Protein AF-A0A2G9T7A1-F1 (afdb_monomer_lite)

Structure (mmCIF, N/CA/C/O backbone):
data_AF-A0A2G9T7A1-F1
#
_entry.id   AF-A0A2G9T7A1-F1
#
loop_
_atom_site.group_PDB
_atom_site.id
_atom_site.type_symbol
_atom_site.label_atom_id
_atom_site.label_alt_id
_atom_site.label_comp_id
_atom_site.label_asym_id
_atom_site.label_entity_id
_atom_site.label_seq_id
_atom_site.pdbx_PDB_ins_code
_atom_site.Cartn_x
_atom_site.Cartn_y
_atom_site.Cartn_z
_atom_site.occupancy
_atom_site.B_iso_or_equiv
_atom_site.auth_seq_id
_atom_site.auth_comp_id
_atom_site.auth_asym_id
_atom_site.auth_atom_id
_atom_site.pdbx_PDB_model_num
ATOM 1 N N . PHE A 1 1 ? -17.356 -7.942 15.882 1.00 89.56 1 PHE A N 1
ATOM 2 C CA . PHE A 1 1 ? -17.715 -7.389 14.563 1.00 89.56 1 PHE A CA 1
ATOM 3 C C . PHE A 1 1 ? -16.461 -6.866 13.915 1.00 89.56 1 PHE A C 1
ATOM 5 O O . PHE A 1 1 ? -15.688 -6.197 14.601 1.00 89.56 1 PHE A O 1
ATOM 12 N N . ASP A 1 2 ? -16.276 -7.171 12.638 1.00 96.88 2 ASP A N 1
ATOM 13 C CA . ASP A 1 2 ? -15.127 -6.677 11.894 1.00 96.88 2 ASP A CA 1
ATOM 14 C C . ASP A 1 2 ? -15.392 -5.271 11.392 1.00 96.88 2 ASP A C 1
ATOM 16 O O . ASP A 1 2 ? -16.521 -4.938 11.020 1.00 96.88 2 ASP A O 1
ATOM 20 N N . ARG A 1 3 ? -14.354 -4.440 11.417 1.00 97.06 3 ARG A N 1
ATOM 21 C CA . ARG A 1 3 ? -14.442 -3.058 10.957 1.00 97.06 3 ARG A CA 1
ATOM 22 C C . ARG A 1 3 ? -13.080 -2.528 10.550 1.00 97.06 3 ARG A C 1
ATOM 24 O O . ARG A 1 3 ? -12.048 -2.962 11.058 1.00 97.06 3 ARG A O 1
ATOM 31 N N . VAL A 1 4 ? -13.113 -1.514 9.700 1.00 98.00 4 VAL A N 1
ATOM 32 C CA . VAL A 1 4 ? -11.939 -0.727 9.342 1.00 98.00 4 VAL A CA 1
ATOM 33 C C . VAL A 1 4 ? -11.969 0.569 10.129 1.00 98.00 4 VAL A C 1
ATOM 35 O O . VAL A 1 4 ? -12.976 1.278 10.131 1.00 98.00 4 VAL A O 1
ATOM 38 N N . LYS A 1 5 ? -10.860 0.883 10.792 1.00 98.00 5 LYS A N 1
ATOM 39 C CA . LYS A 1 5 ? -10.656 2.159 11.467 1.00 98.00 5 LYS A CA 1
ATOM 40 C C . LYS A 1 5 ? -9.728 3.027 10.629 1.00 98.00 5 LYS A C 1
ATOM 42 O O . LYS A 1 5 ? -8.514 2.824 10.616 1.00 98.00 5 LYS A O 1
ATOM 47 N N . VAL A 1 6 ? -10.305 4.021 9.960 1.00 97.81 6 VAL A N 1
ATOM 48 C CA . VAL A 1 6 ? -9.530 5.055 9.267 1.00 97.81 6 VAL A CA 1
ATOM 49 C C . VAL A 1 6 ? -8.854 5.939 10.313 1.00 97.81 6 VAL A C 1
ATOM 51 O O . VAL A 1 6 ? -9.524 6.473 11.196 1.00 97.81 6 VAL A O 1
ATOM 54 N N . SER A 1 7 ? -7.530 6.052 10.250 1.00 97.50 7 SER A N 1
ATOM 55 C CA . SER A 1 7 ? -6.723 6.807 11.215 1.00 97.50 7 SER A CA 1
ATOM 56 C C . SER A 1 7 ? -5.681 7.661 10.496 1.00 97.50 7 SER A C 1
ATOM 58 O O . SER A 1 7 ? -5.196 7.288 9.435 1.00 97.50 7 SER A O 1
ATOM 60 N N . SER A 1 8 ? -5.292 8.788 11.090 1.00 97.38 8 SER A N 1
ATOM 61 C CA . SER A 1 8 ? -4.186 9.617 10.596 1.00 97.38 8 SER A CA 1
ATOM 62 C C . SER A 1 8 ? -2.904 9.281 11.364 1.00 97.38 8 SER A C 1
ATOM 64 O O . SER A 1 8 ? -2.490 10.039 12.243 1.00 97.38 8 SER A O 1
ATOM 66 N N . LEU A 1 9 ? -2.312 8.116 11.082 1.00 97.44 9 LEU A N 1
ATOM 67 C CA . LEU A 1 9 ? -1.022 7.701 11.651 1.00 97.44 9 LEU A CA 1
ATOM 68 C C . LEU A 1 9 ? 0.137 8.146 10.738 1.00 97.44 9 LEU A C 1
ATOM 70 O O . LEU A 1 9 ? -0.056 8.928 9.808 1.00 97.44 9 LEU A O 1
ATOM 74 N N . SER A 1 10 ? 1.361 7.694 11.021 1.00 96.88 10 SER A N 1
ATOM 75 C CA . SER A 1 10 ? 2.513 7.969 10.153 1.00 96.88 10 SER A CA 1
ATOM 76 C C . SER A 1 10 ? 2.431 7.130 8.875 1.00 96.88 10 SER A C 1
ATOM 78 O O . SER A 1 10 ? 2.441 5.904 8.955 1.00 96.88 10 SER A O 1
ATOM 80 N N . GLY A 1 11 ? 2.382 7.787 7.715 1.00 95.56 11 GLY A N 1
ATOM 81 C CA . GLY A 1 11 ? 2.359 7.138 6.402 1.00 95.56 11 GLY A CA 1
ATOM 82 C C . GLY A 1 11 ? 0.975 6.690 5.918 1.00 95.56 11 GLY A C 1
ATOM 83 O O . GLY A 1 11 ? -0.044 6.856 6.600 1.00 95.56 11 GLY A O 1
ATOM 84 N N . CYS A 1 12 ? 0.967 6.133 4.707 1.00 97.94 12 CYS A N 1
ATOM 85 C CA . CYS A 1 12 ? -0.194 5.553 4.039 1.00 97.94 12 CYS A CA 1
ATOM 86 C C . CYS A 1 12 ? -0.001 4.035 4.037 1.00 97.94 12 CYS A C 1
ATOM 88 O O . CYS A 1 12 ? 1.057 3.584 3.605 1.00 97.94 12 CYS A O 1
ATOM 90 N N . TYR A 1 13 ? -0.932 3.282 4.628 1.00 96.25 13 TYR A N 1
ATOM 91 C CA . TYR A 1 13 ? -0.868 1.817 4.635 1.00 96.25 13 TYR A CA 1
ATOM 92 C C . TYR A 1 13 ? -2.210 1.184 5.023 1.00 96.25 13 TYR A C 1
ATOM 94 O O . TYR A 1 13 ? -3.003 1.753 5.788 1.00 96.25 13 TYR A O 1
ATOM 102 N N . SER A 1 14 ? -2.415 -0.057 4.592 1.00 96.31 14 SER A N 1
ATOM 103 C CA . SER A 1 14 ? -3.398 -0.982 5.156 1.00 96.31 14 SER A CA 1
ATOM 104 C C . SER A 1 14 ? -2.857 -2.410 5.168 1.00 96.31 14 SER A C 1
ATOM 106 O O . SER A 1 14 ? -1.886 -2.721 4.487 1.00 96.31 14 SER A O 1
ATOM 108 N N . HIS A 1 15 ? -3.497 -3.294 5.934 1.00 94.06 15 HIS A N 1
ATOM 109 C CA . HIS A 1 15 ? -3.248 -4.729 5.807 1.00 94.06 15 HIS A CA 1
ATOM 110 C C . HIS A 1 15 ? -3.775 -5.251 4.469 1.00 94.06 15 HIS A C 1
ATOM 112 O O . HIS A 1 15 ? -4.812 -4.788 3.990 1.00 94.06 15 HIS A O 1
ATOM 118 N N . VAL A 1 16 ? -3.115 -6.274 3.921 1.00 93.19 16 VAL A N 1
ATOM 119 C CA . VAL A 1 16 ? -3.618 -6.994 2.748 1.00 93.19 16 VAL A CA 1
ATOM 120 C C . VAL A 1 16 ? -4.767 -7.919 3.160 1.00 93.19 16 VAL A C 1
ATOM 122 O O . VAL A 1 16 ? -4.560 -8.961 3.781 1.00 93.19 16 VAL A O 1
ATOM 125 N N . GLY A 1 17 ? -5.993 -7.542 2.801 1.00 95.00 17 GLY A N 1
ATOM 126 C CA . GLY A 1 17 ? -7.201 -8.321 3.067 1.00 95.00 17 GLY A CA 1
ATOM 127 C C . GLY A 1 17 ? -7.733 -8.223 4.504 1.00 95.00 17 GLY A C 1
ATOM 128 O O . GLY A 1 17 ? -7.350 -7.373 5.313 1.00 95.00 17 GLY A O 1
ATOM 129 N N . ARG A 1 18 ? -8.683 -9.111 4.823 1.00 95.19 18 ARG A N 1
ATOM 130 C CA . ARG A 1 18 ? -9.350 -9.180 6.133 1.00 95.19 18 ARG A CA 1
ATOM 131 C C . ARG A 1 18 ? -8.479 -9.928 7.142 1.00 95.19 18 ARG A C 1
ATOM 133 O O . ARG A 1 18 ? -8.303 -11.136 7.007 1.00 95.19 18 ARG A O 1
ATOM 140 N N . ILE A 1 19 ? -8.052 -9.241 8.202 1.00 94.75 19 ILE A N 1
ATOM 141 C CA . ILE A 1 19 ? -7.316 -9.864 9.322 1.00 94.75 19 ILE A CA 1
ATOM 142 C C . ILE A 1 19 ? -8.227 -10.294 10.487 1.00 94.75 19 ILE A C 1
ATOM 144 O O . ILE A 1 19 ? -7.819 -11.077 11.340 1.00 94.75 19 ILE A O 1
ATOM 148 N N . GLY A 1 20 ? -9.478 -9.819 10.499 1.00 95.06 20 GLY A N 1
ATOM 149 C CA . GLY A 1 20 ? -10.451 -10.054 11.570 1.00 95.06 20 GLY A CA 1
ATOM 150 C C . GLY A 1 20 ? -10.353 -9.027 12.707 1.00 95.06 20 GLY A C 1
ATOM 151 O O . GLY A 1 20 ? -9.283 -8.513 13.016 1.00 95.06 20 GLY A O 1
ATOM 152 N N . GLY A 1 21 ? -11.485 -8.706 13.337 1.00 96.94 21 GLY A N 1
ATOM 153 C CA . GLY A 1 21 ? -11.557 -7.658 14.356 1.00 96.94 21 GLY A CA 1
ATOM 154 C C . GLY A 1 21 ? -11.502 -6.238 13.777 1.00 96.94 21 GLY A C 1
ATOM 155 O O . GLY A 1 21 ? -12.008 -5.969 12.687 1.00 96.94 21 GLY A O 1
ATOM 156 N N . GLU A 1 22 ? -10.949 -5.296 14.545 1.00 97.19 22 GLU A N 1
ATOM 157 C CA . GLU A 1 22 ? -10.651 -3.946 14.047 1.00 97.19 22 GLU A CA 1
ATOM 158 C C . GLU A 1 22 ? -9.291 -3.953 13.346 1.00 97.19 22 GLU A C 1
ATOM 160 O O . GLU A 1 22 ? -8.300 -4.349 13.953 1.00 97.19 22 GLU A O 1
ATOM 165 N N . GLN A 1 23 ? -9.237 -3.466 12.105 1.00 96.81 23 GLN A N 1
ATOM 166 C CA . GLN A 1 23 ? -7.985 -3.252 11.376 1.00 96.81 23 GLN A CA 1
ATOM 167 C C . GLN A 1 23 ? -7.847 -1.799 10.928 1.00 96.81 23 GLN A C 1
ATOM 169 O O . GLN A 1 23 ? -8.840 -1.122 10.646 1.00 96.81 23 GLN A O 1
ATOM 174 N N . VAL A 1 24 ? -6.613 -1.304 10.885 1.00 97.88 24 VAL A N 1
ATOM 175 C CA . VAL A 1 24 ? -6.328 0.101 10.583 1.00 97.88 24 VAL A CA 1
ATOM 176 C C . VAL A 1 24 ? -6.158 0.315 9.079 1.00 97.88 24 VAL A C 1
ATOM 178 O O . VAL A 1 24 ? -5.518 -0.471 8.382 1.00 97.88 24 VAL A O 1
ATOM 181 N N . LEU A 1 25 ? -6.721 1.421 8.598 1.00 97.81 25 LEU A N 1
ATOM 182 C CA . LEU A 1 25 ? -6.359 2.063 7.339 1.00 97.81 25 LEU A CA 1
ATOM 183 C C . LEU A 1 25 ? -5.727 3.411 7.697 1.00 97.81 25 LEU A C 1
ATOM 185 O O . LEU A 1 25 ? -6.423 4.306 8.187 1.00 97.81 25 LEU A O 1
ATOM 189 N N . SER A 1 26 ? -4.412 3.541 7.519 1.00 98.31 26 SER A N 1
ATOM 190 C CA . SER A 1 26 ? -3.711 4.793 7.787 1.00 98.31 26 SER A CA 1
ATOM 191 C C . SER A 1 26 ? -3.756 5.688 6.559 1.00 98.31 26 SER A C 1
ATOM 193 O O . SER A 1 26 ? -3.227 5.334 5.510 1.00 98.31 26 SER A O 1
ATOM 195 N N . LEU A 1 27 ? -4.351 6.868 6.711 1.00 98.00 27 LEU A N 1
ATOM 196 C CA . LEU A 1 27 ? -4.285 7.966 5.752 1.00 98.00 27 LEU A CA 1
ATOM 197 C C . LEU A 1 27 ? -3.699 9.178 6.478 1.00 98.00 27 LEU A C 1
ATOM 199 O O . LEU A 1 27 ? -4.414 10.089 6.892 1.00 98.00 27 LEU A O 1
ATOM 203 N N . GLY A 1 28 ? -2.386 9.125 6.703 1.00 97.31 28 GLY A N 1
ATOM 204 C CA . GLY A 1 28 ? -1.625 10.167 7.382 1.00 97.31 28 GLY A CA 1
ATOM 205 C C . GLY A 1 28 ? -1.430 11.450 6.570 1.00 97.31 28 GLY A C 1
ATOM 206 O O . GLY A 1 28 ? -2.010 11.660 5.500 1.00 97.31 28 GLY A O 1
ATOM 207 N N . ASN A 1 29 ? -0.550 12.319 7.072 1.00 97.25 29 ASN A N 1
ATOM 208 C CA . ASN A 1 29 ? -0.156 13.532 6.358 1.00 97.25 29 ASN A CA 1
ATOM 209 C C . ASN A 1 29 ? 0.454 13.182 4.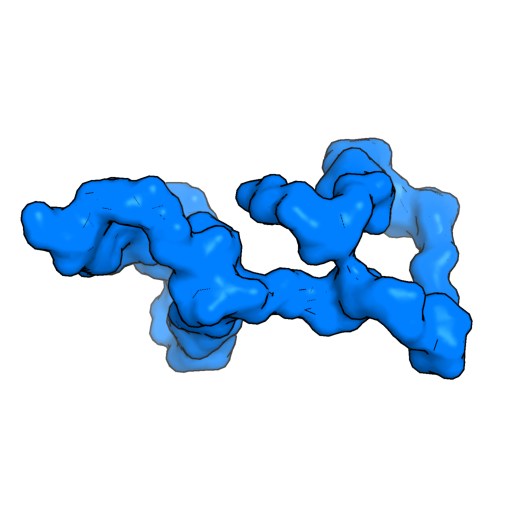986 1.00 97.25 29 ASN A C 1
ATOM 211 O O . ASN A 1 29 ? 1.366 12.365 4.905 1.00 97.25 29 ASN A O 1
ATOM 215 N N . GLY A 1 30 ? -0.049 13.805 3.917 1.00 95.75 30 GLY A N 1
ATOM 216 C CA . GLY A 1 30 ? 0.335 13.496 2.533 1.00 95.75 30 GLY A CA 1
ATOM 217 C C . GLY A 1 30 ? -0.500 12.404 1.847 1.00 95.75 30 GLY A C 1
ATOM 218 O O . GLY A 1 30 ? -0.420 12.281 0.629 1.00 95.75 30 GLY A O 1
ATOM 219 N N . CYS A 1 31 ? -1.364 11.678 2.569 1.00 97.25 31 CYS A N 1
ATOM 220 C CA . CYS A 1 31 ? -2.183 10.588 2.013 1.00 97.25 31 CYS A CA 1
ATOM 221 C C . CYS A 1 31 ? -3.587 11.024 1.551 1.00 97.25 31 CYS A C 1
ATOM 223 O O . CYS A 1 31 ? -4.407 10.188 1.180 1.00 97.25 31 CYS A O 1
ATOM 225 N N . GLY A 1 32 ? -3.901 12.325 1.599 1.00 93.81 32 GLY A N 1
ATOM 226 C CA . GLY A 1 32 ? -5.255 12.847 1.353 1.00 93.81 32 GLY A CA 1
ATOM 227 C C . GLY A 1 32 ? -5.715 12.814 -0.109 1.00 93.81 32 GLY A C 1
ATOM 228 O O . GLY A 1 32 ? -6.876 13.106 -0.392 1.00 93.81 32 GLY A O 1
ATOM 229 N N . ALA A 1 33 ? -4.829 12.479 -1.048 1.00 97.38 33 ALA A N 1
ATOM 230 C CA . ALA A 1 33 ? -5.203 12.353 -2.447 1.00 97.38 33 ALA A CA 1
ATOM 231 C C . ALA A 1 33 ? -6.036 11.082 -2.678 1.00 97.38 33 ALA A C 1
ATOM 233 O O . ALA A 1 33 ? -5.703 10.004 -2.185 1.00 97.38 33 ALA A O 1
ATOM 234 N N . SER A 1 34 ? -7.100 11.190 -3.477 1.00 97.50 34 SER A N 1
ATOM 235 C CA . SER A 1 34 ? -8.045 10.088 -3.710 1.00 97.50 34 SER A CA 1
ATOM 236 C C . SER A 1 34 ? -7.386 8.830 -4.279 1.00 97.50 34 SER A C 1
ATOM 238 O O . SER A 1 34 ? -7.786 7.726 -3.921 1.00 97.50 34 SER A O 1
ATOM 240 N N . TYR A 1 35 ? -6.355 8.976 -5.116 1.00 97.75 35 TYR A N 1
ATOM 241 C CA . TYR A 1 35 ? -5.621 7.839 -5.675 1.00 97.75 35 TYR A CA 1
ATOM 242 C C . TYR A 1 35 ? -4.802 7.084 -4.616 1.00 97.75 35 TYR A C 1
ATOM 244 O O . TYR A 1 35 ? -4.667 5.869 -4.719 1.00 97.75 35 TYR A O 1
ATOM 252 N N . ILE A 1 36 ? -4.304 7.775 -3.583 1.00 97.44 36 ILE A N 1
ATOM 253 C CA . ILE A 1 36 ? -3.593 7.146 -2.461 1.00 97.44 36 ILE A CA 1
ATOM 254 C C . ILE A 1 36 ? -4.599 6.384 -1.603 1.00 97.44 36 ILE A C 1
ATOM 256 O O . ILE A 1 36 ? -4.413 5.203 -1.338 1.00 97.44 36 ILE A O 1
ATOM 260 N N . ALA A 1 37 ? -5.720 7.017 -1.247 1.00 97.31 37 ALA A N 1
ATOM 261 C CA . ALA A 1 37 ? -6.777 6.336 -0.504 1.00 97.31 37 ALA A CA 1
ATOM 262 C C . ALA A 1 37 ? -7.303 5.097 -1.250 1.00 97.31 37 ALA A C 1
ATOM 264 O O . ALA A 1 37 ? -7.510 4.053 -0.638 1.00 97.31 37 ALA A O 1
ATOM 265 N N . ALA A 1 38 ? -7.474 5.183 -2.574 1.00 98.38 38 ALA A N 1
ATOM 266 C CA . ALA A 1 38 ? -7.879 4.050 -3.401 1.00 98.38 38 ALA A CA 1
ATOM 267 C C . ALA A 1 38 ? -6.835 2.920 -3.416 1.00 98.38 38 ALA A C 1
ATOM 269 O O . ALA A 1 38 ? -7.220 1.754 -3.366 1.00 98.38 38 ALA A O 1
ATOM 270 N N . HIS A 1 39 ? -5.540 3.249 -3.453 1.00 97.75 39 HIS A N 1
ATOM 271 C CA . HIS A 1 39 ? -4.452 2.273 -3.361 1.00 97.75 39 HIS A CA 1
ATOM 272 C C . HIS A 1 39 ? -4.494 1.503 -2.033 1.00 97.75 39 HIS A C 1
ATOM 274 O O . HIS A 1 39 ? -4.538 0.273 -2.042 1.00 97.75 39 HIS A O 1
ATOM 280 N N . GLU A 1 40 ? -4.615 2.208 -0.905 1.00 97.88 40 GLU A N 1
ATOM 281 C CA . GLU A 1 40 ? -4.676 1.568 0.416 1.00 97.88 40 GLU A CA 1
ATOM 282 C C . GLU A 1 40 ? -5.972 0.781 0.650 1.00 97.88 40 GLU A C 1
ATOM 284 O O . GLU A 1 40 ? -5.973 -0.271 1.290 1.00 97.88 40 GLU A O 1
ATOM 289 N N . ILE A 1 41 ? -7.094 1.248 0.090 1.00 97.69 41 ILE A N 1
ATOM 290 C CA . ILE A 1 41 ? -8.334 0.461 0.037 1.00 97.69 41 ILE A CA 1
ATOM 291 C C . ILE A 1 41 ? -8.131 -0.792 -0.830 1.00 97.69 41 ILE A C 1
ATOM 293 O O . ILE A 1 41 ? -8.687 -1.844 -0.528 1.00 97.69 41 ILE A O 1
ATOM 297 N N . GLY A 1 42 ? -7.317 -0.714 -1.882 1.00 97.50 42 GLY A N 1
ATOM 298 C CA . GLY A 1 42 ? -6.923 -1.873 -2.674 1.00 97.50 42 GLY A CA 1
ATOM 299 C C . GLY A 1 42 ? -6.222 -2.935 -1.827 1.00 97.50 42 GLY A C 1
ATOM 300 O O . GLY A 1 42 ? -6.624 -4.099 -1.868 1.00 97.50 42 GLY A O 1
ATOM 301 N N . HIS A 1 43 ? -5.257 -2.533 -0.995 1.00 95.94 43 HIS A N 1
ATOM 302 C CA . HIS A 1 43 ? -4.630 -3.427 -0.018 1.00 95.94 43 HIS A CA 1
ATOM 303 C C . HIS A 1 43 ? -5.655 -4.022 0.945 1.00 95.94 43 HIS A C 1
ATOM 305 O O . HIS A 1 43 ? -5.756 -5.243 1.048 1.00 95.94 43 HIS A O 1
ATOM 311 N N . LEU A 1 44 ? -6.515 -3.193 1.538 1.00 96.50 44 LEU A N 1
ATOM 312 C CA . L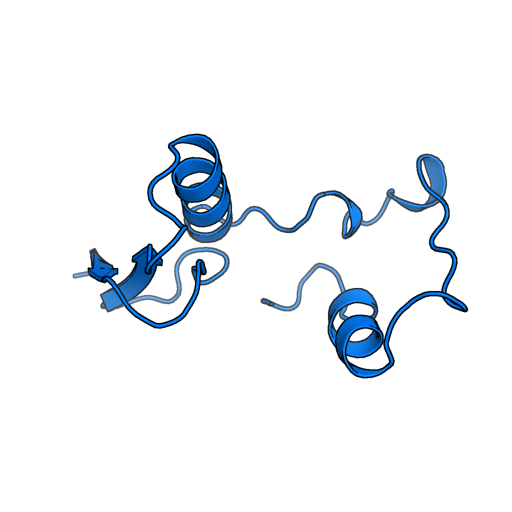EU A 1 44 ? -7.606 -3.644 2.405 1.00 96.50 44 LEU A CA 1
ATOM 313 C C . LEU A 1 44 ? -8.501 -4.720 1.750 1.00 96.50 44 LEU A C 1
ATOM 315 O O . LEU A 1 44 ? -8.953 -5.644 2.429 1.00 96.50 44 LEU A O 1
ATOM 319 N N . LEU A 1 45 ? -8.755 -4.622 0.441 1.00 96.88 45 LEU A N 1
ATOM 320 C CA . LEU A 1 45 ? -9.533 -5.606 -0.325 1.00 96.88 45 LEU A CA 1
ATOM 321 C C . LEU A 1 45 ? -8.758 -6.893 -0.655 1.00 96.88 45 LEU A C 1
ATOM 323 O O . LEU A 1 45 ? -9.370 -7.879 -1.063 1.00 96.88 45 LEU A O 1
ATOM 327 N N . GLY A 1 46 ? -7.439 -6.905 -0.461 1.00 93.56 46 GLY A N 1
ATOM 328 C CA . GLY A 1 46 ? -6.563 -8.048 -0.717 1.00 93.56 46 GLY A CA 1
ATOM 329 C C . GLY A 1 46 ? -5.708 -7.922 -1.977 1.00 93.56 46 GLY A C 1
ATOM 330 O O . GLY A 1 46 ? -5.105 -8.909 -2.394 1.00 93.56 46 GLY A O 1
ATOM 331 N N . PHE A 1 47 ? -5.642 -6.744 -2.604 1.00 93.56 47 PHE A N 1
ATOM 332 C CA . PHE A 1 47 ? -4.703 -6.525 -3.700 1.00 93.56 47 PHE A CA 1
ATOM 333 C C . PHE A 1 47 ? -3.284 -6.319 -3.168 1.00 93.56 47 PHE A C 1
ATOM 335 O O . PHE A 1 47 ? -3.055 -5.609 -2.192 1.00 93.56 47 PHE A O 1
ATOM 342 N N . ILE A 1 48 ? -2.326 -6.931 -3.853 1.00 90.50 48 ILE A N 1
ATOM 343 C CA . ILE A 1 48 ? -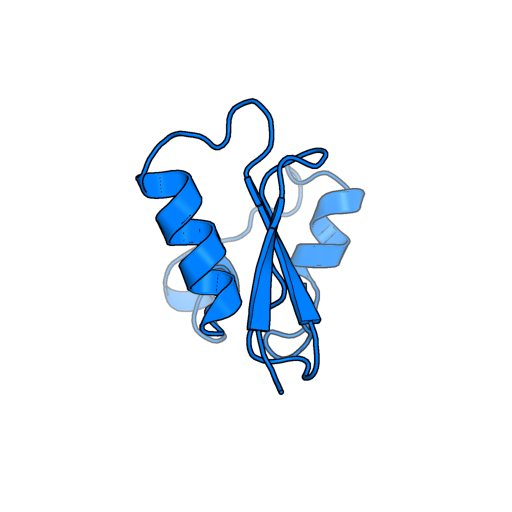0.894 -6.712 -3.648 1.00 90.50 48 ILE A CA 1
ATOM 344 C C . ILE A 1 48 ? -0.365 -5.744 -4.706 1.00 90.50 48 ILE A C 1
ATOM 346 O O . ILE A 1 48 ? -1.018 -5.481 -5.721 1.00 90.50 48 ILE A O 1
ATOM 350 N N . HIS A 1 49 ? 0.851 -5.252 -4.503 1.00 91.25 49 HIS A N 1
ATOM 351 C CA . HIS A 1 49 ? 1.564 -4.482 -5.511 1.00 91.25 49 HIS A CA 1
ATOM 352 C C . HIS A 1 49 ? 1.653 -5.249 -6.845 1.00 91.25 49 HIS A C 1
ATOM 354 O O . HIS A 1 49 ? 2.068 -6.405 -6.889 1.00 91.25 49 HIS A O 1
ATOM 360 N N . THR A 1 50 ? 1.286 -4.612 -7.963 1.00 92.25 50 THR A N 1
ATOM 361 C CA . THR A 1 50 ? 1.210 -5.274 -9.283 1.00 92.25 50 THR A CA 1
ATOM 362 C C . THR A 1 50 ? 2.542 -5.877 -9.729 1.00 92.25 50 THR A C 1
ATOM 364 O O . THR A 1 50 ? 2.564 -6.944 -10.339 1.00 92.25 50 THR A O 1
ATOM 367 N N . HIS A 1 51 ? 3.664 -5.240 -9.389 1.00 89.00 51 HIS A N 1
ATOM 368 C CA . HIS A 1 51 ? 4.993 -5.778 -9.682 1.00 89.00 51 HIS A CA 1
ATOM 369 C C . HIS A 1 51 ? 5.337 -7.019 -8.843 1.00 89.00 51 HIS A C 1
ATOM 371 O O . HIS A 1 51 ? 6.432 -7.541 -8.981 1.00 89.00 51 HIS A O 1
ATOM 377 N N . SER A 1 52 ? 4.477 -7.464 -7.926 1.00 87.75 52 SER A N 1
ATOM 378 C CA . SER A 1 52 ? 4.661 -8.682 -7.128 1.00 87.75 52 SER A CA 1
ATOM 379 C C . SER A 1 52 ? 3.870 -9.867 -7.685 1.00 87.75 52 SER A C 1
ATOM 381 O O . SER A 1 52 ? 3.918 -10.955 -7.118 1.00 87.75 52 SER A O 1
ATOM 383 N N . ARG A 1 53 ? 3.162 -9.693 -8.810 1.00 89.06 53 ARG A N 1
ATOM 384 C CA . ARG A 1 53 ? 2.485 -10.796 -9.501 1.00 89.06 53 ARG A CA 1
ATOM 385 C C . ARG A 1 53 ? 3.462 -11.913 -9.880 1.00 89.06 53 ARG A C 1
ATOM 387 O O . ARG A 1 53 ? 4.621 -11.659 -10.208 1.00 89.06 53 ARG A O 1
ATOM 394 N N . TYR A 1 54 ? 2.954 -13.143 -9.896 1.00 89.00 54 TYR A N 1
ATOM 395 C CA . TYR A 1 54 ? 3.726 -14.341 -10.241 1.00 89.00 54 TYR A CA 1
ATOM 396 C C . TYR A 1 54 ? 4.260 -14.325 -11.684 1.00 89.00 54 TYR A C 1
ATOM 398 O O . TYR A 1 54 ? 5.300 -14.912 -11.950 1.00 89.00 54 TYR A O 1
ATOM 406 N N . ASP A 1 55 ? 3.560 -13.646 -12.596 1.00 93.44 55 ASP A N 1
ATOM 407 C CA . ASP A 1 55 ? 3.888 -13.537 -14.0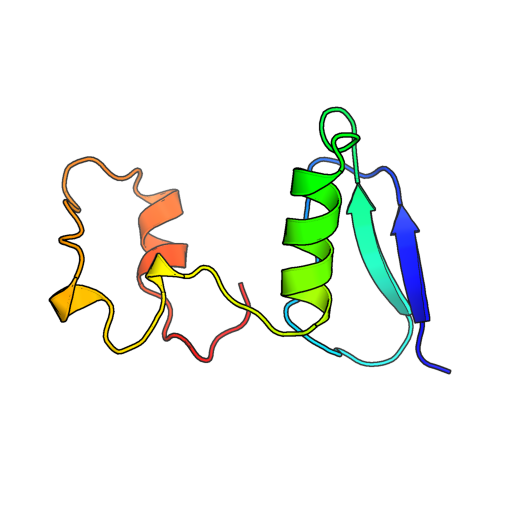21 1.00 93.44 55 ASP A CA 1
ATOM 408 C C . ASP A 1 55 ? 4.628 -12.237 -14.366 1.00 93.44 55 ASP A C 1
ATOM 410 O O . ASP A 1 55 ? 4.829 -11.933 -15.536 1.00 93.44 55 ASP A O 1
ATOM 414 N N . ARG A 1 56 ? 5.042 -11.439 -13.370 1.00 92.56 56 ARG A N 1
ATOM 415 C CA . ARG A 1 56 ? 5.6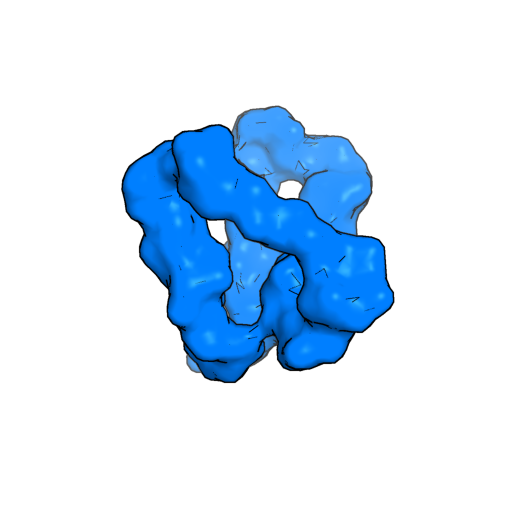37 -10.112 -13.617 1.00 92.56 56 ARG A CA 1
ATOM 416 C C . ARG A 1 56 ? 6.852 -10.162 -14.549 1.00 92.56 56 ARG A C 1
ATOM 418 O O . ARG A 1 56 ? 7.077 -9.198 -15.273 1.00 92.56 56 ARG A O 1
ATOM 425 N N . ASP A 1 57 ? 7.638 -11.240 -14.496 1.00 93.25 57 ASP A N 1
ATOM 426 C CA . ASP A 1 57 ? 8.930 -11.324 -15.181 1.00 93.25 57 ASP A CA 1
ATOM 427 C C . ASP A 1 57 ? 8.739 -11.478 -16.708 1.00 93.25 57 ASP A C 1
ATOM 429 O O . ASP A 1 57 ? 9.682 -11.257 -17.466 1.00 93.25 57 ASP A O 1
ATOM 433 N N . ASP A 1 58 ? 7.502 -11.734 -17.162 1.00 97.25 58 ASP A N 1
ATOM 434 C CA . ASP A 1 58 ? 7.094 -11.677 -18.572 1.00 97.25 58 ASP A CA 1
ATOM 435 C C . ASP A 1 58 ? 6.872 -10.232 -19.073 1.00 97.25 58 ASP A C 1
ATOM 437 O O . ASP A 1 58 ? 6.861 -9.985 -20.281 1.00 97.25 58 ASP A O 1
ATOM 441 N N . TYR A 1 59 ? 6.699 -9.261 -18.164 1.00 96.88 59 TYR A N 1
ATOM 442 C CA . TYR A 1 59 ? 6.319 -7.877 -18.488 1.00 96.88 59 TYR A CA 1
ATOM 443 C C . TYR A 1 59 ? 7.342 -6.834 -18.030 1.00 96.88 59 TYR A C 1
ATOM 445 O O . TYR A 1 59 ? 7.482 -5.786 -18.663 1.00 96.88 59 TYR A O 1
ATOM 453 N N . VAL A 1 60 ? 8.039 -7.077 -16.917 1.00 94.56 60 VAL A N 1
ATOM 454 C CA . VAL A 1 60 ? 8.983 -6.130 -16.312 1.00 94.56 60 VAL A CA 1
ATOM 455 C C . VAL A 1 60 ? 10.257 -6.831 -15.852 1.00 94.56 60 VAL A C 1
ATOM 457 O O . VAL A 1 60 ? 10.237 -7.972 -15.407 1.00 94.56 60 VAL A O 1
ATOM 460 N N . LYS A 1 61 ? 11.386 -6.114 -15.906 1.00 94.00 61 LYS A N 1
ATOM 461 C CA . LYS A 1 61 ? 12.675 -6.579 -15.377 1.00 94.00 61 LYS A CA 1
ATOM 462 C C . LYS A 1 61 ? 13.041 -5.804 -14.117 1.00 94.00 61 LYS A C 1
ATOM 464 O O . LYS A 1 61 ? 13.257 -4.594 -14.176 1.00 94.00 61 LYS A O 1
ATOM 469 N N . VAL A 1 62 ? 13.193 -6.505 -12.995 1.00 90.88 62 VAL A N 1
ATOM 470 C CA . VAL A 1 62 ? 13.693 -5.906 -11.750 1.00 90.88 62 VAL A CA 1
ATOM 471 C C . VAL A 1 62 ? 15.216 -5.751 -11.825 1.00 90.88 62 VAL A C 1
ATOM 473 O O . VAL A 1 62 ? 15.953 -6.734 -11.914 1.00 90.88 62 VAL A O 1
ATOM 476 N N . VAL A 1 63 ? 15.709 -4.510 -11.785 1.00 94.25 63 VAL A N 1
ATOM 477 C CA . VAL A 1 63 ? 17.151 -4.208 -11.776 1.00 94.25 63 VAL A CA 1
ATOM 478 C C . VAL A 1 63 ? 17.639 -4.104 -10.332 1.00 94.25 63 VAL A C 1
ATOM 480 O O . VAL A 1 63 ? 17.766 -3.023 -9.764 1.00 94.25 63 VAL A O 1
ATOM 483 N N . TRP A 1 64 ? 17.896 -5.264 -9.727 1.00 91.62 64 TRP A N 1
ATOM 484 C CA . TRP A 1 64 ? 18.210 -5.407 -8.300 1.00 91.62 64 TRP A CA 1
ATOM 485 C C . TRP A 1 64 ? 19.405 -4.587 -7.803 1.00 91.62 64 TRP A C 1
ATOM 487 O O . TRP A 1 64 ? 19.493 -4.301 -6.610 1.00 91.62 64 TRP A O 1
ATOM 497 N N . GLU A 1 65 ? 20.336 -4.214 -8.677 1.00 95.25 65 GLU A N 1
ATOM 498 C CA . GLU A 1 65 ? 21.490 -3.380 -8.329 1.00 95.25 65 GLU A CA 1
ATOM 499 C C . GLU A 1 65 ? 21.078 -2.011 -7.765 1.00 95.25 65 GLU A C 1
ATOM 501 O O . GLU A 1 65 ? 21.686 -1.547 -6.804 1.00 95.25 65 GLU A O 1
ATOM 506 N N . TYR A 1 66 ? 19.998 -1.421 -8.287 1.00 94.38 66 TYR A N 1
ATOM 507 C CA . TYR A 1 66 ? 19.557 -0.062 -7.946 1.00 94.38 66 TYR A CA 1
ATOM 508 C C . TYR A 1 66 ? 18.504 0.001 -6.835 1.00 94.38 66 TYR A C 1
ATOM 510 O O . TYR A 1 66 ? 17.898 1.044 -6.611 1.00 94.38 66 TYR A O 1
ATOM 518 N N . ILE A 1 67 ? 18.267 -1.111 -6.139 1.00 90.75 67 ILE A N 1
ATOM 519 C CA . ILE A 1 67 ? 17.277 -1.192 -5.063 1.00 90.75 67 ILE A CA 1
ATOM 520 C C . ILE A 1 67 ? 17.999 -1.139 -3.714 1.00 90.75 67 ILE A C 1
ATOM 522 O O . ILE A 1 67 ? 19.009 -1.819 -3.510 1.00 90.75 67 ILE A O 1
ATOM 526 N N . GLU A 1 68 ? 17.478 -0.361 -2.767 1.00 93.25 68 GLU A N 1
ATOM 527 C CA . GLU A 1 68 ? 17.994 -0.337 -1.397 1.00 93.25 68 GLU A CA 1
ATOM 528 C C . GLU A 1 68 ? 17.847 -1.704 -0.717 1.00 93.25 68 GLU A C 1
ATOM 530 O O . GLU A 1 68 ? 16.863 -2.418 -0.912 1.00 93.25 68 GLU A O 1
ATOM 535 N N . LYS A 1 69 ? 18.818 -2.089 0.121 1.00 88.69 69 LYS A N 1
ATOM 536 C CA . LYS A 1 69 ? 18.814 -3.410 0.780 1.00 88.69 69 LYS A CA 1
ATOM 537 C C . LYS A 1 69 ? 17.540 -3.673 1.592 1.00 88.69 69 LYS A C 1
ATOM 539 O O . LYS A 1 69 ? 17.060 -4.801 1.582 1.00 88.69 69 LYS A O 1
ATOM 544 N N . SER A 1 70 ? 16.998 -2.653 2.256 1.00 84.88 70 SER A N 1
ATOM 545 C CA . SER A 1 70 ? 15.737 -2.716 3.009 1.00 84.88 70 SER A CA 1
ATOM 546 C C . SER A 1 70 ? 14.549 -3.073 2.110 1.00 84.88 70 SER A C 1
ATOM 548 O O . SER A 1 70 ? 13.775 -3.965 2.442 1.00 84.88 70 SER A O 1
ATOM 550 N N . ALA A 1 71 ? 14.444 -2.445 0.938 1.00 82.62 71 ALA A N 1
ATOM 551 C CA . ALA A 1 71 ? 13.368 -2.689 -0.021 1.00 82.62 71 ALA A CA 1
ATOM 552 C C . ALA A 1 71 ? 13.475 -4.060 -0.713 1.00 82.62 71 ALA A C 1
ATOM 554 O O . ALA A 1 71 ? 12.459 -4.664 -1.050 1.00 82.62 71 ALA A O 1
ATOM 555 N N . LYS A 1 72 ? 14.693 -4.601 -0.884 1.00 82.88 72 LYS A N 1
ATOM 556 C CA . LYS A 1 72 ? 14.883 -5.953 -1.447 1.00 82.88 72 LYS A CA 1
ATOM 557 C C . LYS A 1 72 ? 14.185 -7.029 -0.626 1.00 82.88 72 LYS A C 1
ATOM 559 O O . LYS A 1 72 ? 13.735 -8.010 -1.207 1.00 82.88 72 LYS A O 1
ATOM 564 N N . VAL A 1 73 ? 14.093 -6.854 0.695 1.00 75.44 73 VAL A N 1
ATOM 565 C CA . VAL A 1 73 ? 13.407 -7.811 1.572 1.00 75.44 73 VAL A CA 1
ATOM 566 C C . VAL A 1 73 ? 11.939 -7.917 1.165 1.00 75.44 73 VAL A C 1
ATOM 568 O O . VAL A 1 73 ? 11.516 -9.001 0.791 1.00 75.44 73 VAL A O 1
ATOM 571 N N . PHE A 1 74 ? 11.215 -6.798 1.093 1.00 69.50 74 PHE A N 1
ATOM 572 C CA . PHE A 1 74 ? 9.812 -6.764 0.657 1.00 69.50 74 PHE A CA 1
ATOM 573 C C . PHE A 1 74 ? 9.612 -7.335 -0.753 1.00 69.50 74 PHE A C 1
ATOM 575 O O . PHE A 1 74 ? 8.719 -8.140 -0.986 1.00 69.50 74 PHE A O 1
ATOM 582 N N . LEU A 1 75 ? 10.501 -6.998 -1.689 1.00 72.62 75 LEU A N 1
ATOM 583 C CA . LEU A 1 75 ? 10.408 -7.461 -3.079 1.00 72.62 75 LEU A CA 1
ATOM 584 C C . LEU A 1 75 ? 10.774 -8.939 -3.285 1.00 72.62 75 LEU A C 1
ATOM 586 O O . LEU A 1 75 ? 10.501 -9.493 -4.350 1.00 72.62 75 LEU A O 1
ATOM 590 N N . SER A 1 76 ? 11.432 -9.564 -2.307 1.00 69.88 76 SER A N 1
ATOM 591 C CA . SER A 1 76 ? 11.819 -10.980 -2.354 1.00 69.88 76 SER A CA 1
ATOM 592 C C . SER A 1 76 ? 10.862 -11.889 -1.587 1.00 69.88 76 SER A C 1
ATOM 594 O O . SER A 1 76 ? 11.019 -13.111 -1.646 1.00 69.88 76 SER A O 1
ATOM 596 N N . LEU A 1 77 ? 9.857 -11.324 -0.906 1.00 67.50 77 LEU A N 1
ATOM 597 C CA . LEU A 1 77 ? 8.819 -12.119 -0.270 1.00 67.50 77 LEU A CA 1
ATOM 598 C C . LEU A 1 77 ? 7.956 -12.814 -1.338 1.00 67.50 77 LEU A C 1
ATOM 600 O O . LEU A 1 77 ? 7.601 -12.206 -2.352 1.00 67.50 77 LEU A O 1
ATOM 604 N N . PRO A 1 78 ? 7.617 -14.100 -1.140 1.00 65.25 78 PRO A N 1
ATOM 605 C CA . PRO A 1 78 ? 6.620 -14.764 -1.958 1.00 65.25 78 PRO A CA 1
ATOM 606 C C . PRO A 1 78 ? 5.312 -13.971 -2.029 1.00 65.25 78 PRO A C 1
ATOM 608 O O . PRO A 1 78 ? 4.858 -13.440 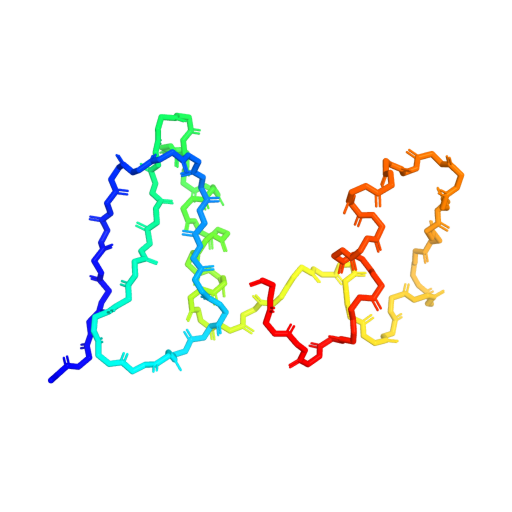-1.021 1.00 65.25 78 PRO A O 1
ATOM 611 N N . TRP A 1 79 ? 4.651 -13.981 -3.188 1.00 58.19 79 TRP A N 1
ATOM 612 C CA . TRP A 1 79 ? 3.414 -13.226 -3.458 1.00 58.19 79 TRP A CA 1
ATOM 613 C C . TRP A 1 79 ? 2.220 -13.566 -2.546 1.00 58.19 79 TRP A C 1
ATOM 615 O O . TRP A 1 79 ? 1.181 -12.918 -2.633 1.00 58.19 79 TRP A O 1
ATOM 625 N N . TRP A 1 80 ? 2.330 -14.605 -1.713 1.00 57.75 80 TRP A N 1
ATOM 626 C CA . TRP A 1 80 ? 1.318 -15.013 -0.735 1.00 57.75 80 TRP A CA 1
ATOM 627 C C . TRP A 1 80 ? 1.613 -14.553 0.698 1.00 57.75 80 TRP A C 1
ATOM 629 O O . TRP A 1 80 ? 0.800 -14.813 1.586 1.00 57.75 80 TRP A O 1
ATOM 639 N N . LEU A 1 81 ? 2.767 -13.933 0.960 1.00 55.28 81 LEU A N 1
ATOM 640 C CA . LEU A 1 81 ? 3.038 -13.327 2.260 1.00 55.28 81 LEU A CA 1
ATOM 641 C C . LEU A 1 81 ? 2.441 -11.912 2.286 1.00 55.28 81 LEU A C 1
ATOM 643 O O . LEU A 1 81 ? 2.633 -11.172 1.324 1.00 55.28 81 LEU A O 1
ATOM 647 N N . PRO A 1 82 ? 1.699 -11.543 3.345 1.00 51.50 82 PRO A N 1
ATOM 648 C CA . PRO A 1 82 ? 1.240 -10.172 3.515 1.00 51.50 82 PRO A CA 1
ATOM 649 C C . PRO A 1 82 ? 2.450 -9.249 3.723 1.00 51.50 82 PRO A C 1
ATOM 651 O O . PRO A 1 82 ? 3.368 -9.617 4.461 1.00 51.50 82 PRO A O 1
ATOM 654 N N . ASP A 1 83 ? 2.431 -8.096 3.049 1.00 52.12 83 ASP A N 1
ATOM 655 C CA . ASP A 1 83 ? 3.409 -7.007 3.207 1.00 52.12 83 ASP A CA 1
ATOM 656 C C . ASP A 1 83 ? 3.483 -6.505 4.667 1.00 52.12 83 ASP A C 1
ATOM 658 O O . ASP A 1 83 ? 2.428 -6.479 5.355 1.00 52.12 83 ASP A O 1
#

pLDDT: mean 90.51, std 11.59, range [51.5, 98.38]

Sequence (83 aa):
FDRVKVSSLSGCYSHVGRIGGEQVLSLGNGCGASYIAAHEIGHLLGFIHTHSRYDRDDYVKVVWEYIEKSAKVFLSLPWWLPD

InterPro domains:
  IPR001506 Peptidase M12A [PF01400] (2-71)
  IPR001506 Peptidase M12A [PR00480] (31-49)
  IPR001506 Peptidase M12A [PR00480] (50-67)
  IPR001506 Peptidase M12A [PS51864] (1-83)
  IPR006026 Peptidase, metallopeptidase [SM00235] (1-83)
  IPR024079 Metallopeptidase, catalytic domain superfamily [G3DSA:3.40.390.10] (1-76)

Radius of gyration: 14.42 Å; chains: 1; bounding box: 39×28×33 Å

Foldseek 3Di:
DEDEDEDADPDAAWWQEDPDHYTYGHCHPPNPDPVSSVVRVCSHHRDDDPCLDPCNVVPDDDPPVPDDPVVVVVSPDHPPDID

Secondary structure (DSSP, 8-state):
--EEEEE--SSEEE-SS--SSEEEEEE-TT--SHHHHHHHHHHHHTPPPGGGSTTGGGT----GGGS-HHHHHHHHS-TTS--

Organism: Teladorsagia circumcincta (NCBI:txid45464)